Protein AF-A0A940Q5D7-F1 (afdb_monomer_lite)

Sequence (93 aa):
MDFLYVFSLMFLLIFGLAVLVKLIALAVLSGGAKKHDVYVRSGEDIGAFVENIRANPHVRRVVILSAGSEWDKDAEQLAERYGNVCFYKTMER

Radius of gyration: 25.02 Å; chains: 1; bounding box: 53×24×69 Å

Structure (mmCIF, N/CA/C/O backbone):
data_AF-A0A940Q5D7-F1
#
_entry.id   AF-A0A940Q5D7-F1
#
loop_
_atom_site.group_PDB
_atom_site.id
_atom_site.type_symbol
_atom_site.label_atom_id
_atom_site.label_alt_id
_atom_site.label_comp_id
_atom_site.label_asym_id
_atom_site.label_entity_id
_atom_site.label_seq_id
_atom_site.pdbx_PDB_ins_code
_atom_site.Cartn_x
_atom_site.Cartn_y
_atom_site.Cartn_z
_atom_site.occupancy
_atom_site.B_iso_or_equiv
_atom_site.auth_seq_id
_atom_site.auth_comp_id
_atom_site.auth_asym_id
_atom_site.auth_atom_id
_atom_site.pdbx_PDB_model_num
ATOM 1 N N . MET A 1 1 ? 27.790 9.749 -48.967 1.00 63.34 1 MET A N 1
ATOM 2 C CA . MET A 1 1 ? 26.513 10.121 -48.320 1.00 63.34 1 MET A CA 1
ATOM 3 C C . MET A 1 1 ? 25.827 8.909 -47.692 1.00 63.34 1 MET A C 1
ATOM 5 O O . MET A 1 1 ? 25.288 9.044 -46.602 1.00 63.34 1 MET A O 1
ATOM 9 N N . ASP A 1 2 ? 25.929 7.721 -48.293 1.00 79.75 2 ASP A N 1
ATOM 10 C CA . ASP A 1 2 ? 25.216 6.513 -47.835 1.00 79.75 2 ASP A CA 1
ATOM 11 C C . ASP A 1 2 ? 25.686 5.976 -46.476 1.00 79.75 2 ASP A C 1
ATOM 13 O O . ASP A 1 2 ? 24.872 5.539 -45.672 1.00 79.75 2 ASP A O 1
ATOM 17 N N . PHE A 1 3 ? 26.982 6.086 -46.161 1.00 85.94 3 PHE A N 1
ATOM 18 C CA . PHE A 1 3 ? 27.515 5.654 -44.863 1.00 85.94 3 PHE A CA 1
ATOM 19 C C . PHE A 1 3 ? 26.874 6.395 -43.682 1.00 85.94 3 PHE A C 1
ATOM 21 O O . PHE A 1 3 ? 26.483 5.770 -42.703 1.00 85.94 3 PHE A O 1
ATOM 28 N N . LEU A 1 4 ? 26.716 7.719 -43.785 1.00 88.81 4 LEU A N 1
ATOM 29 C CA . LEU A 1 4 ? 26.110 8.527 -42.724 1.00 88.81 4 LEU A CA 1
ATOM 30 C C . LEU A 1 4 ? 24.625 8.178 -42.543 1.00 88.81 4 LEU A C 1
ATOM 32 O O . LEU A 1 4 ? 24.108 8.193 -41.427 1.00 88.81 4 LEU A O 1
ATOM 36 N N . TYR A 1 5 ? 23.949 7.820 -43.636 1.00 88.69 5 TYR A N 1
ATOM 37 C CA . TYR A 1 5 ? 22.553 7.404 -43.615 1.00 88.69 5 TYR A CA 1
ATOM 38 C C . TYR A 1 5 ? 22.388 6.033 -42.951 1.00 88.69 5 TYR A C 1
ATOM 40 O O . TYR A 1 5 ? 21.603 5.889 -42.021 1.00 88.69 5 TYR A O 1
ATOM 48 N N . VAL A 1 6 ? 23.195 5.044 -43.342 1.00 90.19 6 VAL A N 1
ATOM 49 C CA . VAL A 1 6 ? 23.177 3.708 -42.726 1.00 90.19 6 VAL A CA 1
ATOM 50 C C . VAL A 1 6 ? 23.582 3.783 -41.254 1.00 90.19 6 VAL A C 1
ATOM 52 O O . VAL A 1 6 ? 22.917 3.200 -40.402 1.00 90.19 6 VAL A O 1
ATOM 55 N N . PHE A 1 7 ? 24.618 4.558 -40.930 1.00 90.88 7 PHE A N 1
ATOM 56 C CA . PHE A 1 7 ? 25.076 4.753 -39.557 1.00 90.88 7 PHE A CA 1
ATOM 57 C C . PHE A 1 7 ? 24.008 5.413 -38.679 1.00 90.88 7 PHE A C 1
ATOM 59 O O . PHE A 1 7 ? 23.732 4.937 -37.579 1.00 90.88 7 PHE A O 1
ATOM 66 N N . SER A 1 8 ? 23.365 6.475 -39.170 1.00 87.81 8 SER A N 1
ATOM 67 C CA . SER A 1 8 ? 22.296 7.148 -38.426 1.00 87.81 8 SER A CA 1
ATOM 68 C C . SER A 1 8 ? 21.056 6.266 -38.267 1.00 87.81 8 SER A C 1
ATOM 70 O O . SER A 1 8 ? 20.465 6.258 -37.190 1.00 87.81 8 SER A O 1
ATOM 72 N N . LEU A 1 9 ? 20.711 5.452 -39.270 1.00 90.75 9 LEU A N 1
ATOM 73 C CA . LEU A 1 9 ? 19.612 4.489 -39.192 1.00 90.75 9 LEU A CA 1
ATOM 74 C C . LEU A 1 9 ? 19.891 3.379 -38.167 1.00 90.75 9 LEU A C 1
ATOM 76 O O . LEU A 1 9 ? 19.035 3.073 -37.339 1.00 90.75 9 LEU A O 1
ATOM 80 N N . MET A 1 10 ? 21.098 2.807 -38.174 1.00 93.00 10 MET A N 1
ATOM 81 C CA . MET A 1 10 ? 21.518 1.806 -37.187 1.00 93.00 10 MET A CA 1
ATOM 82 C C . MET A 1 10 ? 21.524 2.387 -35.772 1.00 93.00 10 MET A C 1
ATOM 84 O O . MET A 1 10 ? 21.030 1.751 -34.841 1.00 93.00 10 MET A O 1
ATOM 88 N N . PHE A 1 11 ? 22.032 3.610 -35.612 1.00 92.75 11 PHE A N 1
ATOM 89 C CA . PHE A 1 11 ? 22.038 4.302 -34.328 1.00 92.75 11 PHE A CA 1
ATOM 90 C C . PHE A 1 11 ? 20.616 4.564 -33.822 1.00 92.75 11 PHE A C 1
ATOM 92 O O . PHE A 1 11 ? 20.314 4.258 -32.670 1.00 92.75 11 PHE A O 1
ATOM 99 N N . LEU A 1 12 ? 19.723 5.057 -34.687 1.00 94.06 12 LEU A N 1
ATOM 100 C CA . LEU A 1 12 ? 18.321 5.301 -34.349 1.00 94.06 12 LEU A CA 1
ATOM 101 C C . LEU A 1 12 ? 17.603 4.006 -33.953 1.00 94.06 12 LEU A C 1
ATOM 103 O O . LEU A 1 12 ? 16.838 4.005 -32.994 1.00 94.06 12 LEU A O 1
ATOM 107 N N . LEU A 1 13 ? 17.869 2.901 -34.652 1.00 93.81 13 LEU A N 1
ATOM 108 C CA . LEU A 1 13 ? 17.282 1.595 -34.353 1.00 93.81 13 LEU A CA 1
ATOM 109 C C . LEU A 1 13 ? 17.744 1.054 -33.000 1.00 93.81 13 LEU A C 1
ATOM 111 O O . LEU A 1 13 ? 16.913 0.657 -32.187 1.00 93.81 13 LEU A O 1
ATOM 115 N N . ILE A 1 14 ? 19.051 1.062 -32.734 1.00 93.75 14 ILE A N 1
ATOM 116 C CA . ILE A 1 14 ? 19.611 0.536 -31.482 1.00 93.75 14 ILE A CA 1
ATOM 117 C C . ILE A 1 14 ? 19.184 1.413 -30.303 1.00 93.75 14 ILE A C 1
ATOM 119 O O . ILE A 1 14 ? 18.716 0.904 -29.284 1.00 93.75 14 ILE A O 1
ATOM 123 N N . PHE A 1 15 ? 19.304 2.733 -30.445 1.00 93.12 15 PHE A N 1
ATOM 124 C CA . PHE A 1 15 ? 18.925 3.671 -29.395 1.00 93.12 15 PHE A CA 1
ATOM 125 C C . PHE A 1 15 ? 17.411 3.677 -29.168 1.00 93.12 15 PHE A C 1
ATOM 127 O O . PHE A 1 15 ? 16.955 3.615 -28.028 1.00 93.12 15 PHE A O 1
ATOM 134 N N . GLY A 1 16 ? 16.623 3.674 -30.245 1.00 91.75 16 GLY A N 1
ATOM 135 C CA . GLY A 1 16 ? 15.167 3.596 -30.190 1.00 91.75 16 GLY A CA 1
ATOM 136 C C . GLY A 1 16 ? 14.686 2.313 -29.520 1.00 91.75 16 GLY A C 1
ATOM 137 O O . GLY A 1 16 ? 13.826 2.370 -28.642 1.00 91.75 16 GLY A O 1
ATOM 138 N N . LEU A 1 17 ? 15.293 1.169 -29.848 1.00 94.38 17 LEU A N 1
ATOM 139 C CA . LEU A 1 17 ? 14.988 -0.105 -29.201 1.00 94.38 17 LEU A CA 1
ATOM 140 C C . LEU A 1 17 ? 15.362 -0.087 -27.713 1.00 94.38 17 LEU A C 1
ATOM 142 O O . LEU A 1 17 ? 14.563 -0.511 -26.882 1.00 94.38 17 LEU A O 1
ATOM 146 N N . ALA A 1 18 ? 16.534 0.442 -27.353 1.00 94.12 18 ALA A N 1
ATOM 147 C CA . ALA A 1 18 ? 16.961 0.541 -25.957 1.00 94.12 18 ALA A CA 1
ATOM 148 C C . ALA A 1 18 ? 16.013 1.419 -25.120 1.00 94.12 18 ALA A C 1
ATOM 150 O O . ALA A 1 18 ? 15.638 1.049 -24.004 1.00 94.12 18 ALA A O 1
ATOM 151 N N . VAL A 1 19 ? 15.578 2.559 -25.666 1.00 93.50 19 VAL A N 1
ATOM 152 C CA . VAL A 1 19 ? 14.588 3.435 -25.023 1.00 93.50 19 VAL A CA 1
ATOM 153 C C . VAL A 1 19 ? 13.238 2.728 -24.901 1.00 93.50 19 VAL A C 1
ATOM 155 O O . VAL A 1 19 ? 12.626 2.782 -23.836 1.00 93.50 19 VAL A O 1
ATOM 158 N N . LEU A 1 20 ? 12.797 2.011 -25.937 1.00 93.94 20 LEU A N 1
ATOM 159 C CA . LEU A 1 20 ? 11.541 1.264 -25.912 1.00 93.94 20 LEU A CA 1
ATOM 160 C C . LEU A 1 20 ? 11.547 0.172 -24.833 1.00 93.94 20 LEU A C 1
ATOM 162 O O . LEU A 1 20 ? 10.616 0.094 -24.034 1.00 93.94 20 LEU A O 1
ATOM 166 N N . VAL A 1 21 ? 12.620 -0.618 -24.748 1.00 93.38 21 VAL A N 1
ATOM 167 C CA . VAL A 1 21 ? 12.793 -1.644 -23.706 1.00 93.38 21 VAL A CA 1
ATOM 168 C C . VAL A 1 21 ? 12.774 -1.012 -22.316 1.00 93.38 21 VAL A C 1
ATOM 170 O O . VAL A 1 21 ? 12.103 -1.519 -21.417 1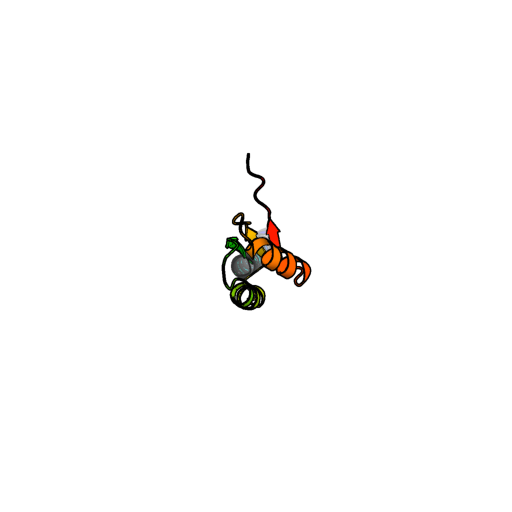.00 93.38 21 VAL A O 1
ATOM 173 N N . LYS A 1 22 ? 13.448 0.129 -22.135 1.00 90.19 22 LYS A N 1
ATOM 174 C CA . LYS A 1 22 ? 13.449 0.862 -20.864 1.00 90.19 22 LYS A CA 1
ATOM 175 C C . LYS A 1 22 ? 12.050 1.346 -20.475 1.00 90.19 22 LYS A C 1
ATOM 177 O O . LYS A 1 22 ? 11.682 1.233 -19.309 1.00 90.19 22 LYS A O 1
ATOM 182 N N . LEU A 1 23 ? 11.271 1.857 -21.427 1.00 89.19 23 LEU A N 1
ATOM 183 C CA . LEU A 1 23 ? 9.897 2.303 -21.187 1.00 89.19 23 LEU A CA 1
ATOM 184 C C . LEU A 1 23 ? 8.974 1.136 -20.829 1.00 89.19 23 LEU A C 1
ATOM 186 O O . LEU A 1 23 ? 8.193 1.257 -19.890 1.00 89.19 23 LEU A O 1
ATOM 190 N N . ILE A 1 24 ? 9.099 -0.002 -21.516 1.00 88.06 24 ILE A N 1
ATOM 191 C CA . ILE A 1 24 ? 8.323 -1.212 -21.211 1.00 88.06 24 ILE A CA 1
ATOM 192 C C . ILE A 1 24 ? 8.683 -1.737 -19.820 1.00 88.06 24 ILE A C 1
ATOM 194 O O . ILE A 1 24 ? 7.789 -1.981 -19.015 1.00 88.06 24 ILE A O 1
ATOM 198 N N . ALA A 1 25 ? 9.973 -1.854 -19.499 1.00 85.69 25 ALA A N 1
ATOM 199 C CA . ALA A 1 25 ? 10.419 -2.288 -18.178 1.00 85.69 25 ALA A CA 1
ATOM 200 C C . ALA A 1 25 ? 9.904 -1.353 -17.074 1.00 85.69 25 ALA A C 1
ATOM 202 O O . ALA A 1 25 ? 9.395 -1.816 -16.054 1.00 85.69 25 ALA A O 1
ATOM 203 N N . LEU A 1 26 ? 9.966 -0.037 -17.297 1.00 82.25 26 LEU A N 1
ATOM 204 C CA . LEU A 1 26 ? 9.436 0.952 -16.365 1.00 82.25 26 LEU A CA 1
ATOM 205 C C . LEU A 1 26 ? 7.915 0.833 -16.210 1.00 82.25 26 LEU A C 1
ATOM 207 O O . LEU A 1 26 ? 7.414 0.908 -15.092 1.00 82.25 26 LEU A O 1
ATOM 211 N N . ALA A 1 27 ? 7.173 0.624 -17.297 1.00 81.38 27 ALA A N 1
ATOM 212 C CA . ALA A 1 27 ? 5.723 0.448 -17.263 1.00 81.38 27 ALA A CA 1
ATOM 213 C C . ALA A 1 27 ? 5.315 -0.832 -16.516 1.00 81.38 27 ALA A C 1
ATOM 215 O O . ALA A 1 27 ? 4.422 -0.795 -15.672 1.00 81.38 27 ALA A O 1
ATOM 216 N N . VAL A 1 28 ? 6.011 -1.946 -16.761 1.00 80.88 28 VAL A N 1
ATOM 217 C CA . VAL A 1 28 ? 5.771 -3.226 -16.078 1.00 80.88 28 VAL A CA 1
ATOM 218 C C . VAL A 1 28 ? 6.068 -3.109 -14.580 1.00 80.88 28 VAL A C 1
ATOM 220 O O . VAL A 1 28 ? 5.251 -3.514 -13.755 1.00 80.88 28 VAL A O 1
ATOM 223 N N . LEU A 1 29 ? 7.194 -2.493 -14.211 1.00 72.81 29 LEU A N 1
ATOM 224 C CA . LEU A 1 29 ? 7.587 -2.324 -12.808 1.00 72.81 29 LEU A CA 1
ATOM 225 C C . LEU A 1 29 ? 6.721 -1.294 -12.065 1.00 72.81 29 LEU A C 1
ATOM 227 O O . LEU A 1 29 ? 6.406 -1.487 -10.893 1.00 72.81 29 LEU A O 1
ATOM 231 N N . SER A 1 30 ? 6.303 -0.214 -12.730 1.00 66.50 30 SER A N 1
ATOM 232 C CA . SER A 1 30 ? 5.449 0.818 -12.121 1.00 66.50 30 SER A CA 1
ATOM 233 C C . SER A 1 30 ? 3.977 0.404 -12.019 1.00 66.50 30 SER A C 1
ATOM 235 O O . SER A 1 30 ? 3.282 0.852 -11.106 1.00 66.50 30 SER A O 1
ATOM 237 N N . GLY A 1 31 ? 3.497 -0.472 -12.908 1.00 59.97 31 GLY A N 1
ATOM 238 C CA . GLY A 1 31 ? 2.130 -0.991 -12.881 1.00 59.97 31 GLY A CA 1
ATOM 239 C C . GLY A 1 31 ? 1.857 -1.943 -11.713 1.00 59.97 31 GLY A C 1
ATOM 240 O O . GLY A 1 31 ? 0.776 -1.886 -11.130 1.00 59.97 31 GLY A O 1
ATOM 241 N N . GLY A 1 32 ? 2.837 -2.773 -11.335 1.00 59.59 32 GLY A N 1
ATOM 242 C CA . GLY A 1 32 ? 2.676 -3.810 -10.303 1.00 59.59 32 GLY A CA 1
ATOM 243 C C . GLY A 1 32 ? 2.789 -3.332 -8.849 1.00 59.59 32 GLY A C 1
ATOM 244 O O . GLY A 1 32 ? 2.406 -4.058 -7.937 1.00 59.59 32 GLY A O 1
ATOM 245 N N . ALA A 1 33 ? 3.292 -2.117 -8.613 1.00 59.75 33 ALA A N 1
ATOM 246 C CA . ALA A 1 33 ? 3.579 -1.599 -7.271 1.00 59.75 33 ALA A CA 1
ATOM 247 C C . ALA A 1 33 ? 2.587 -0.523 -6.795 1.00 59.75 33 ALA A C 1
ATOM 249 O O . ALA A 1 33 ? 2.900 0.266 -5.897 1.00 59.75 33 ALA A O 1
ATOM 250 N N . LYS A 1 34 ? 1.387 -0.452 -7.386 1.00 66.69 34 LYS A N 1
ATOM 251 C CA . LYS A 1 34 ? 0.348 0.455 -6.890 1.00 66.69 34 LYS A CA 1
ATOM 252 C C . LYS A 1 34 ? -0.173 -0.072 -5.561 1.00 66.69 34 LYS A C 1
ATOM 254 O O . LYS A 1 34 ? -0.940 -1.022 -5.510 1.00 66.69 34 LYS A O 1
ATOM 259 N N . LYS A 1 35 ? 0.268 0.561 -4.478 1.00 78.12 35 LYS A N 1
ATOM 260 C CA . LYS A 1 35 ? -0.309 0.325 -3.161 1.00 78.12 35 LYS A CA 1
ATOM 261 C C . LYS A 1 35 ? -1.732 0.886 -3.132 1.00 78.12 35 LYS A C 1
ATOM 263 O O . LYS A 1 35 ? -1.946 2.021 -3.561 1.00 78.12 35 LYS A O 1
ATOM 268 N N . HIS A 1 36 ? -2.681 0.105 -2.637 1.00 82.50 36 HIS A N 1
ATOM 269 C CA . HIS A 1 36 ? -4.093 0.479 -2.585 1.00 82.50 36 HIS A CA 1
ATOM 270 C C . HIS A 1 36 ? -4.471 1.026 -1.208 1.00 82.50 36 HIS A C 1
ATOM 272 O O . HIS A 1 36 ? -3.901 0.623 -0.192 1.00 82.50 36 HIS A O 1
ATOM 278 N N . ASP A 1 37 ? -5.434 1.944 -1.185 1.00 85.56 37 ASP A N 1
ATOM 279 C CA . ASP A 1 37 ? -6.059 2.412 0.049 1.00 85.56 37 ASP A CA 1
ATOM 280 C C . ASP A 1 37 ? -7.255 1.498 0.362 1.00 85.56 37 ASP A C 1
ATOM 282 O O . ASP A 1 37 ? -8.104 1.262 -0.501 1.00 85.56 37 ASP A O 1
ATOM 286 N N . VAL A 1 38 ? -7.303 0.941 1.573 1.00 85.00 38 VAL A N 1
ATOM 287 C CA . VAL A 1 38 ? -8.358 0.010 2.005 1.00 85.00 38 VAL A CA 1
ATOM 288 C C . VAL A 1 38 ? -9.366 0.760 2.858 1.00 85.00 38 VAL A C 1
ATOM 290 O O . VAL A 1 38 ? -8.986 1.339 3.870 1.00 85.00 38 VAL A O 1
ATOM 293 N N . TYR A 1 39 ? -10.640 0.724 2.474 1.00 85.94 39 TYR A N 1
ATOM 294 C CA . TYR A 1 39 ? -11.723 1.375 3.207 1.00 85.94 39 TYR A CA 1
ATOM 295 C C . TYR A 1 39 ? -12.499 0.349 4.023 1.00 85.94 39 TYR A C 1
ATOM 297 O O . TYR A 1 39 ? -12.937 -0.672 3.496 1.00 85.94 39 TYR A O 1
ATOM 305 N N . VAL A 1 40 ? -12.675 0.633 5.306 1.00 86.06 40 VAL A N 1
ATOM 306 C CA . VAL A 1 40 ? -13.331 -0.249 6.272 1.00 86.06 40 VAL A CA 1
ATOM 307 C C . VAL A 1 40 ? -14.340 0.576 7.042 1.00 86.06 40 VAL A C 1
ATOM 309 O O . VAL A 1 40 ? -14.077 1.731 7.359 1.00 86.06 40 VAL A O 1
ATOM 312 N N . ARG A 1 41 ? -15.497 0.006 7.353 1.00 83.38 41 ARG A N 1
ATOM 313 C CA . ARG A 1 41 ? -16.472 0.650 8.232 1.00 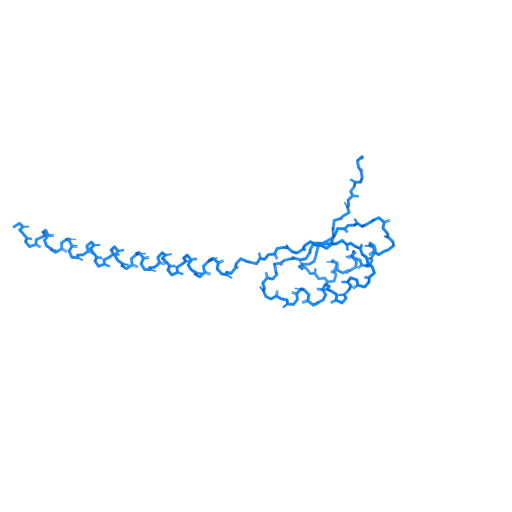83.38 41 ARG A CA 1
ATOM 314 C C . ARG A 1 41 ? -16.207 0.229 9.676 1.00 83.38 41 ARG A C 1
ATOM 316 O O . ARG A 1 41 ? -15.933 -0.942 9.907 1.00 83.38 41 ARG A O 1
ATOM 323 N N . SER A 1 42 ? -16.290 1.178 10.604 1.00 79.25 42 SER A N 1
ATOM 324 C CA . SER A 1 42 ? -16.200 0.950 12.050 1.00 79.25 42 SER A CA 1
ATOM 325 C C . SER A 1 42 ? -17.201 -0.128 12.487 1.00 79.25 42 SER A C 1
ATOM 327 O O . SER A 1 42 ? -18.356 -0.108 12.053 1.00 79.25 42 SER A O 1
ATOM 329 N N . GLY A 1 43 ? -16.752 -1.093 13.285 1.00 81.25 43 GLY A N 1
ATOM 330 C CA . GLY A 1 43 ? -17.527 -2.267 13.679 1.00 81.25 43 GLY A CA 1
ATOM 331 C C . GLY A 1 43 ? -16.780 -3.132 14.693 1.00 81.25 43 GLY A C 1
ATOM 332 O O . GLY A 1 43 ? -15.632 -2.846 15.033 1.00 81.25 43 GLY A O 1
ATOM 333 N N . GLU A 1 44 ? -17.445 -4.183 15.166 1.00 69.94 44 GLU A N 1
ATOM 334 C CA . GLU A 1 44 ? -16.891 -5.118 16.149 1.00 69.94 44 GLU A CA 1
ATOM 335 C C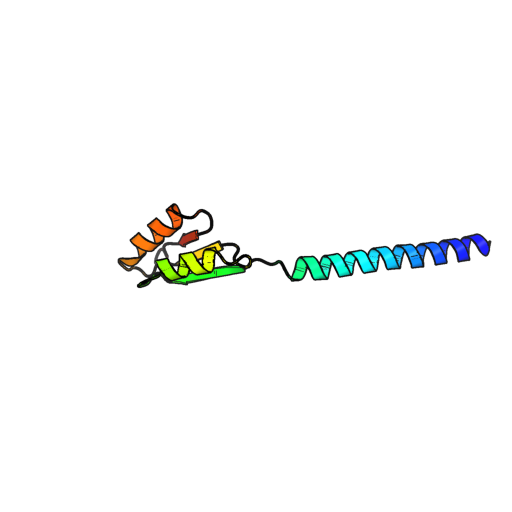 . GLU A 1 44 ? -15.655 -5.848 15.584 1.00 69.94 44 GLU A C 1
ATOM 337 O O . GLU A 1 44 ? -15.647 -6.285 14.433 1.00 69.94 44 GLU A O 1
ATOM 342 N N . ASP A 1 45 ? -14.599 -5.942 16.398 1.00 76.44 45 ASP A N 1
ATOM 343 C CA . ASP A 1 45 ? -13.323 -6.614 16.094 1.00 76.44 45 ASP A CA 1
ATOM 344 C C . ASP A 1 45 ? -12.501 -6.031 14.919 1.00 76.44 45 ASP A C 1
ATOM 346 O O . ASP A 1 45 ? -11.740 -6.712 14.224 1.00 76.44 45 ASP A O 1
ATOM 350 N N . ILE A 1 46 ? -12.589 -4.713 14.704 1.00 83.00 46 ILE A N 1
ATOM 351 C CA . ILE A 1 46 ? -11.799 -4.034 13.662 1.00 83.00 46 ILE A CA 1
ATOM 352 C C . ILE A 1 46 ? -10.286 -4.057 13.941 1.00 83.00 46 ILE A C 1
ATOM 354 O O . ILE A 1 46 ? -9.485 -3.898 13.019 1.00 83.00 46 ILE A O 1
ATOM 358 N N . GLY A 1 47 ? -9.880 -4.265 15.197 1.00 82.88 47 GLY A N 1
ATOM 359 C CA . GLY A 1 47 ? -8.480 -4.255 15.623 1.00 82.88 47 GLY A CA 1
ATOM 360 C C . GLY A 1 47 ? -7.646 -5.329 14.929 1.00 82.88 47 GLY A C 1
ATOM 361 O O . GLY A 1 47 ? -6.662 -5.001 14.264 1.00 82.88 47 GLY A O 1
ATOM 362 N N . ALA A 1 48 ? -8.073 -6.593 15.009 1.00 85.81 48 ALA A N 1
ATOM 363 C CA . ALA A 1 48 ? -7.366 -7.713 14.385 1.00 85.81 48 ALA A CA 1
ATOM 364 C C . ALA A 1 48 ? -7.313 -7.578 12.852 1.00 85.81 48 ALA A C 1
ATOM 366 O O . ALA A 1 48 ? -6.293 -7.863 12.217 1.00 85.81 48 ALA A O 1
ATOM 367 N N . PHE A 1 49 ? -8.397 -7.079 12.251 1.00 85.38 49 PHE A N 1
ATOM 368 C CA . PHE A 1 49 ? -8.463 -6.811 10.818 1.00 85.38 49 PHE A CA 1
ATOM 369 C C . PHE A 1 49 ? -7.460 -5.734 10.389 1.00 85.38 49 PHE A C 1
ATOM 371 O O . PHE A 1 49 ? -6.680 -5.941 9.456 1.00 85.38 49 PHE A O 1
ATOM 378 N N . VAL A 1 50 ? -7.451 -4.589 11.078 1.00 86.25 50 VAL A N 1
ATOM 379 C CA . VAL A 1 50 ? -6.554 -3.468 10.775 1.00 86.25 50 VAL A CA 1
ATOM 380 C C . VAL A 1 50 ? -5.100 -3.879 10.980 1.00 86.25 50 VAL A C 1
ATOM 382 O O . VAL A 1 50 ? -4.276 -3.570 10.122 1.00 86.25 50 VAL A O 1
ATOM 385 N N . GLU A 1 51 ? -4.777 -4.617 12.046 1.00 86.94 51 GLU A N 1
ATOM 386 C CA . GLU A 1 51 ? -3.418 -5.120 12.284 1.00 86.94 51 GLU A CA 1
ATOM 387 C C . GLU A 1 51 ? -2.926 -6.011 11.133 1.00 86.94 51 GLU A C 1
ATOM 389 O O . GLU A 1 51 ? -1.806 -5.824 10.646 1.00 86.94 51 GLU A O 1
ATOM 394 N N . ASN A 1 52 ? -3.775 -6.910 10.630 1.00 87.44 52 ASN A N 1
ATOM 395 C CA . ASN A 1 52 ? -3.424 -7.809 9.533 1.00 87.44 52 ASN A CA 1
ATOM 396 C C . ASN A 1 52 ? -3.294 -7.075 8.182 1.00 87.44 52 ASN A C 1
ATOM 398 O O . ASN A 1 52 ? -2.313 -7.238 7.456 1.00 87.44 52 ASN A O 1
ATOM 402 N N . ILE A 1 53 ? -4.255 -6.208 7.845 1.00 86.12 53 ILE A N 1
ATOM 403 C CA . ILE A 1 53 ? -4.263 -5.474 6.568 1.00 86.12 53 ILE A CA 1
ATOM 404 C C . ILE A 1 53 ? -3.123 -4.457 6.495 1.00 86.12 53 ILE A C 1
ATOM 406 O O . ILE A 1 53 ? -2.502 -4.292 5.444 1.00 86.12 53 ILE A O 1
ATOM 410 N N . ARG A 1 54 ? -2.808 -3.796 7.609 1.00 83.75 54 ARG A N 1
ATOM 411 C CA . ARG A 1 54 ? -1.718 -2.821 7.703 1.00 83.75 54 ARG A CA 1
ATOM 412 C C . ARG A 1 54 ? -0.356 -3.435 7.375 1.00 83.75 54 ARG A C 1
ATOM 414 O O . ARG A 1 54 ? 0.494 -2.745 6.814 1.00 83.75 54 ARG A O 1
ATOM 421 N N . ALA A 1 55 ? -0.139 -4.696 7.750 1.00 85.44 55 ALA A N 1
ATOM 422 C CA . ALA A 1 55 ? 1.114 -5.409 7.513 1.00 85.44 55 ALA A CA 1
ATOM 423 C C . ALA A 1 55 ? 1.313 -5.800 6.037 1.00 85.44 55 ALA A C 1
ATOM 425 O O . ALA A 1 55 ? 2.421 -6.161 5.639 1.00 85.44 55 ALA A O 1
ATOM 426 N N . ASN A 1 56 ? 0.266 -5.713 5.210 1.00 84.19 56 ASN A N 1
ATOM 427 C CA . ASN A 1 56 ? 0.342 -6.088 3.809 1.00 84.19 56 ASN A CA 1
ATOM 428 C C . ASN A 1 56 ? 1.145 -5.045 2.996 1.00 84.19 56 ASN A C 1
ATOM 430 O O . ASN A 1 56 ? 0.765 -3.872 2.950 1.00 84.19 56 ASN A O 1
ATOM 434 N N . PRO A 1 57 ? 2.218 -5.445 2.284 1.00 81.06 57 PRO A N 1
ATOM 435 C CA . PRO A 1 57 ? 3.053 -4.526 1.504 1.00 81.06 57 PRO A CA 1
ATOM 436 C C . PRO A 1 57 ? 2.318 -3.839 0.339 1.00 81.06 57 PRO A C 1
ATOM 438 O O . PRO A 1 57 ? 2.775 -2.796 -0.141 1.00 81.06 57 PRO A O 1
ATOM 441 N N . HIS A 1 58 ? 1.182 -4.389 -0.099 1.00 82.81 58 HIS A N 1
ATOM 442 C CA . HIS A 1 58 ? 0.326 -3.828 -1.147 1.00 82.81 58 HIS A CA 1
ATOM 443 C C . HIS A 1 58 ? -0.689 -2.807 -0.625 1.00 82.81 58 HIS A C 1
ATOM 445 O O . HIS A 1 58 ? -1.381 -2.171 -1.420 1.00 82.81 58 HIS A O 1
ATOM 451 N N . VAL A 1 59 ? -0.778 -2.611 0.691 1.00 84.88 59 VAL A N 1
ATOM 452 C CA . VAL A 1 59 ? -1.664 -1.619 1.296 1.00 84.88 59 VAL A CA 1
ATOM 453 C C . VAL A 1 59 ? -0.867 -0.356 1.581 1.00 84.88 59 VAL A C 1
ATOM 455 O O . VAL A 1 59 ? 0.179 -0.368 2.230 1.00 84.88 59 VAL A O 1
ATOM 458 N N . ARG A 1 60 ? -1.347 0.769 1.055 1.00 84.31 60 ARG A N 1
ATOM 459 C CA . ARG A 1 60 ? -0.748 2.082 1.302 1.00 84.31 60 ARG A CA 1
ATOM 460 C C . ARG A 1 60 ? -1.212 2.613 2.647 1.00 84.31 60 ARG A C 1
ATOM 462 O O . ARG A 1 60 ? -0.391 3.025 3.465 1.00 84.31 60 ARG A O 1
ATOM 469 N N . ARG A 1 61 ? -2.529 2.617 2.839 1.00 88.62 61 ARG A N 1
ATOM 470 C CA . ARG A 1 61 ? -3.195 3.126 4.030 1.00 88.62 61 ARG A CA 1
ATOM 471 C C . ARG A 1 61 ? -4.507 2.382 4.254 1.00 88.62 61 ARG A C 1
ATOM 473 O O . ARG A 1 61 ? -5.148 1.943 3.301 1.00 88.62 61 ARG A O 1
ATOM 480 N N . VAL A 1 62 ? -4.911 2.295 5.512 1.00 88.75 62 VAL A N 1
ATOM 481 C CA . VAL A 1 62 ? -6.236 1.820 5.913 1.00 88.75 62 VAL A CA 1
ATOM 482 C C . VAL A 1 62 ? -7.061 3.025 6.341 1.00 88.75 62 VAL A C 1
ATOM 484 O O . VAL A 1 62 ? -6.604 3.850 7.127 1.00 88.75 62 VAL A O 1
ATOM 487 N N . VAL A 1 63 ? -8.260 3.153 5.796 1.00 89.06 63 VAL A N 1
ATOM 488 C CA . VAL A 1 63 ? -9.191 4.241 6.064 1.00 89.06 63 VAL A CA 1
ATOM 489 C C . VAL A 1 63 ? -10.415 3.659 6.753 1.00 89.06 63 VAL A C 1
ATOM 491 O O . VAL A 1 63 ? -11.184 2.923 6.140 1.00 89.06 63 VAL A O 1
ATOM 494 N N . ILE A 1 64 ? -10.590 3.983 8.027 1.00 89.25 64 ILE A N 1
ATOM 495 C CA . ILE A 1 64 ? -11.727 3.567 8.836 1.00 89.25 64 ILE A CA 1
ATOM 496 C C . ILE A 1 64 ? -12.790 4.667 8.778 1.00 89.25 64 ILE A C 1
ATOM 498 O O . ILE A 1 64 ? -12.526 5.826 9.093 1.00 89.25 64 ILE A O 1
ATOM 502 N N . LEU A 1 65 ? -13.990 4.308 8.342 1.00 88.00 65 LEU A N 1
ATOM 503 C CA . LEU A 1 65 ? -15.150 5.182 8.238 1.00 88.00 65 LEU A CA 1
ATOM 504 C C . LEU A 1 65 ? -16.028 4.991 9.475 1.00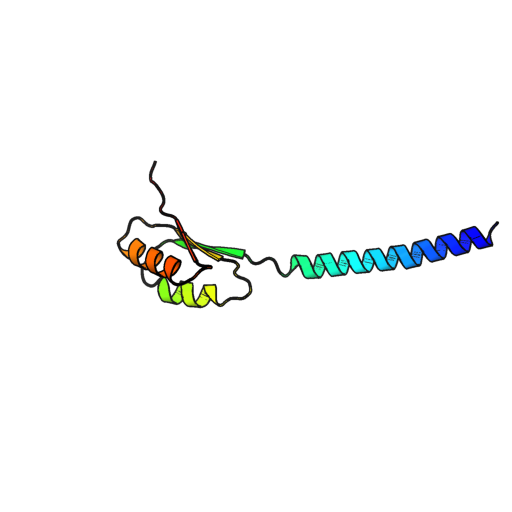 88.00 65 LEU A C 1
ATOM 506 O O . LEU A 1 65 ? -16.411 3.863 9.786 1.00 88.00 65 LEU A O 1
ATOM 510 N N . SER A 1 66 ? -16.366 6.086 10.152 1.00 84.62 66 SER A N 1
ATOM 511 C CA . SER A 1 66 ? -17.276 6.081 11.302 1.00 84.62 66 SER A CA 1
ATOM 512 C C . SER A 1 66 ? -18.614 5.431 10.952 1.00 84.62 66 SER A C 1
ATOM 514 O O . SER A 1 66 ? -19.199 5.689 9.894 1.00 84.62 66 SER A O 1
ATOM 516 N N . ALA A 1 67 ? -19.091 4.579 11.858 1.00 80.62 67 ALA A N 1
ATOM 517 C CA . ALA A 1 67 ? -20.408 3.959 11.770 1.00 80.62 67 ALA A CA 1
ATOM 518 C C . ALA A 1 67 ? -21.442 4.641 12.677 1.00 80.62 67 ALA A C 1
ATOM 520 O O . ALA A 1 67 ? -22.600 4.233 12.657 1.00 80.62 67 ALA A O 1
ATOM 521 N N . GLY A 1 68 ? -21.039 5.663 13.445 1.00 78.19 68 GLY A N 1
ATOM 522 C CA . GLY A 1 68 ? -21.888 6.306 14.448 1.00 78.19 68 GLY A CA 1
ATOM 523 C C . GLY A 1 68 ? -22.112 5.420 15.673 1.00 78.19 68 GLY A C 1
ATOM 524 O O . GLY A 1 68 ? -23.173 5.471 16.287 1.00 78.19 68 GLY A O 1
ATOM 525 N N . SER A 1 69 ? -21.137 4.570 15.999 1.00 76.94 69 SER A N 1
ATOM 526 C CA . SER A 1 69 ? -21.238 3.548 17.049 1.00 76.94 69 SER A CA 1
ATOM 527 C C . SER A 1 69 ? -20.156 3.726 18.114 1.00 76.94 69 SER A C 1
ATOM 529 O O . SER A 1 69 ? -19.222 4.504 17.928 1.00 76.94 69 SER A O 1
ATOM 531 N N . GLU A 1 70 ? -20.252 2.998 19.228 1.00 77.62 70 GLU A N 1
ATOM 532 C CA . GLU A 1 70 ? -19.234 3.022 20.292 1.00 77.62 70 GLU A CA 1
ATOM 533 C C . GLU A 1 70 ? -17.836 2.598 19.809 1.00 77.62 70 GLU A C 1
ATOM 535 O O . GLU A 1 70 ? -16.833 3.123 20.294 1.00 77.62 70 GLU A O 1
ATOM 540 N N . TRP A 1 71 ? -17.791 1.763 18.768 1.00 78.50 71 TRP A N 1
ATOM 541 C CA . TRP A 1 71 ? -16.585 1.276 18.091 1.00 78.50 71 TRP A CA 1
ATOM 542 C C . TRP A 1 71 ? -15.772 2.378 17.397 1.00 78.50 71 TRP A C 1
ATOM 544 O O . TRP A 1 71 ? -14.612 2.177 17.043 1.00 78.50 71 TRP A O 1
ATOM 554 N N . ASP A 1 72 ? -16.346 3.574 17.227 1.00 82.69 72 ASP A N 1
ATOM 555 C CA . ASP A 1 72 ? -15.636 4.723 16.665 1.00 82.69 72 ASP A CA 1
ATOM 556 C C . ASP A 1 72 ? -14.480 5.183 17.568 1.00 82.69 72 ASP A C 1
ATOM 558 O O . ASP A 1 72 ? -13.469 5.661 17.057 1.00 82.69 72 ASP A O 1
ATOM 562 N N . LYS A 1 73 ? -14.579 4.981 18.890 1.00 83.38 73 LYS A N 1
ATOM 563 C CA . LYS A 1 73 ? -13.477 5.279 19.822 1.00 83.38 73 LYS A CA 1
ATOM 564 C C . LYS A 1 73 ? -12.292 4.340 19.621 1.00 83.38 73 LYS A C 1
ATOM 566 O O . LYS A 1 73 ? -11.147 4.787 19.615 1.00 83.38 73 LYS A O 1
ATOM 571 N N . ASP A 1 74 ? -12.570 3.058 19.409 1.00 84.69 74 ASP A N 1
ATOM 572 C CA . ASP A 1 74 ? -11.536 2.054 19.154 1.00 84.69 74 ASP A CA 1
ATOM 573 C C . ASP A 1 74 ? -10.864 2.312 17.797 1.00 84.69 74 ASP A C 1
ATOM 575 O O . ASP A 1 74 ? -9.642 2.222 17.659 1.00 84.69 74 ASP A O 1
ATOM 579 N N . ALA A 1 75 ? -11.648 2.719 16.795 1.00 84.38 75 ALA A N 1
ATOM 580 C CA . ALA A 1 75 ? -11.147 3.129 15.488 1.00 84.38 75 ALA A CA 1
ATOM 581 C C . ALA A 1 75 ? -10.268 4.395 15.543 1.00 84.38 75 ALA A C 1
ATOM 583 O O . ALA A 1 75 ? -9.240 4.450 14.861 1.00 84.38 75 ALA A O 1
ATOM 584 N N . GLU A 1 76 ? -10.634 5.391 16.356 1.00 87.38 76 GLU A N 1
ATOM 585 C CA . GLU A 1 76 ? -9.805 6.576 16.620 1.00 87.38 76 GLU A CA 1
ATOM 586 C C . GLU A 1 76 ? -8.479 6.177 17.279 1.00 87.38 76 GLU A C 1
ATOM 588 O O . GLU A 1 76 ? -7.411 6.562 16.798 1.00 87.38 76 GLU A O 1
ATOM 593 N N . GLN A 1 77 ? -8.523 5.318 18.301 1.00 88.44 77 GLN A N 1
ATOM 594 C CA . GLN A 1 77 ? -7.322 4.840 18.987 1.00 88.44 77 GLN A CA 1
ATOM 595 C C . GLN A 1 77 ? -6.382 4.063 18.048 1.00 88.44 77 GLN A C 1
ATOM 597 O O . GLN A 1 77 ? -5.159 4.207 18.117 1.00 88.44 77 GLN A O 1
ATOM 602 N N . LEU A 1 78 ? -6.928 3.264 17.126 1.00 86.31 78 LEU A N 1
ATOM 603 C CA . LEU A 1 78 ? -6.145 2.563 16.102 1.00 86.31 78 LEU A CA 1
ATOM 604 C C . LEU A 1 78 ? -5.483 3.526 15.107 1.00 86.31 78 LEU A C 1
ATOM 606 O O . LEU A 1 78 ? -4.351 3.279 14.683 1.00 86.31 78 LEU A O 1
ATOM 610 N N . ALA A 1 79 ? -6.155 4.622 14.748 1.00 87.19 79 ALA A N 1
ATOM 611 C CA . ALA A 1 79 ? -5.589 5.658 13.887 1.00 87.19 79 ALA A CA 1
ATOM 612 C C . ALA A 1 79 ? -4.457 6.437 14.581 1.00 87.19 79 ALA A C 1
ATOM 614 O O . ALA A 1 79 ? -3.459 6.762 13.941 1.00 87.19 79 ALA A O 1
ATOM 615 N N . GLU A 1 80 ? -4.557 6.679 15.890 1.00 87.56 80 GLU A N 1
ATOM 616 C CA . GLU A 1 80 ? -3.474 7.289 16.676 1.00 87.56 80 GLU A CA 1
ATOM 617 C C . GLU A 1 80 ? -2.272 6.351 16.838 1.00 87.56 80 GLU A C 1
ATOM 619 O O . GLU A 1 80 ? -1.118 6.777 16.756 1.00 87.56 80 GLU A O 1
ATOM 624 N N . ARG A 1 81 ? -2.527 5.051 17.028 1.00 89.12 81 ARG A N 1
ATOM 625 C CA . ARG A 1 81 ? -1.480 4.037 17.215 1.00 89.12 81 ARG A CA 1
ATOM 626 C 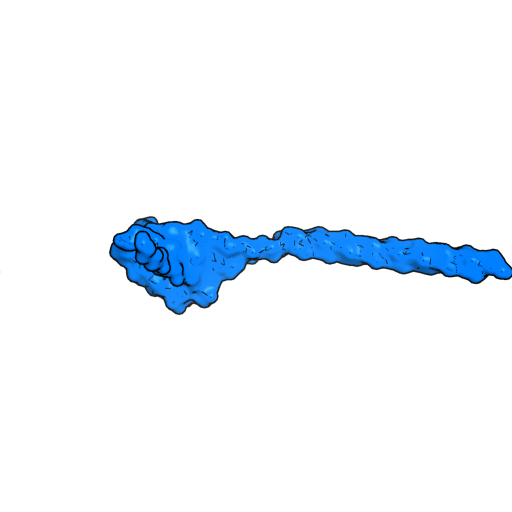C . ARG A 1 81 ? -0.652 3.804 15.950 1.00 89.12 81 ARG A C 1
ATOM 628 O O . ARG A 1 81 ? 0.522 3.435 16.042 1.00 89.12 81 ARG A O 1
ATOM 635 N N . TYR A 1 82 ? -1.243 3.986 14.769 1.00 86.25 82 TYR A N 1
ATOM 636 C CA . TYR A 1 82 ? -0.636 3.603 13.497 1.00 86.25 82 TYR A CA 1
ATOM 637 C C . TYR A 1 82 ? -0.684 4.721 12.451 1.00 86.25 82 TYR A C 1
ATOM 639 O O . TYR A 1 82 ? -1.726 5.024 11.888 1.00 86.25 82 TYR A O 1
ATOM 647 N N . GLY A 1 83 ? 0.484 5.238 12.053 1.00 83.94 83 GLY A N 1
ATOM 648 C CA . GLY A 1 83 ? 0.579 6.351 11.091 1.00 83.94 83 GLY A CA 1
ATOM 649 C C . GLY A 1 83 ? 0.070 6.084 9.661 1.00 83.94 83 GLY A C 1
ATOM 650 O O . GLY A 1 83 ? -0.044 7.019 8.872 1.00 83.94 83 GLY A O 1
ATOM 651 N N . ASN A 1 84 ? -0.232 4.834 9.294 1.00 86.38 84 ASN A N 1
ATOM 652 C CA . 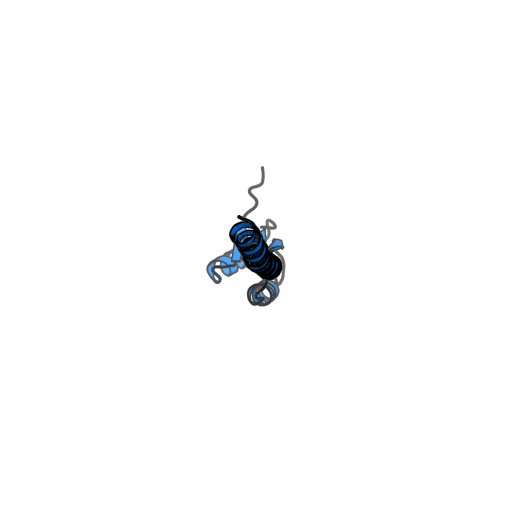ASN A 1 84 ? -0.855 4.472 8.012 1.00 86.38 84 ASN A CA 1
ATOM 653 C C . ASN A 1 84 ? -2.334 4.068 8.144 1.00 86.38 84 ASN A C 1
ATOM 655 O O . ASN A 1 84 ? -2.915 3.575 7.177 1.00 86.38 84 ASN A O 1
ATOM 659 N N . VAL A 1 85 ? -2.941 4.289 9.308 1.00 88.81 85 VAL A N 1
ATOM 660 C CA . VAL A 1 85 ? -4.375 4.130 9.555 1.00 88.81 85 VAL A CA 1
ATOM 661 C C . VAL A 1 85 ? -4.980 5.524 9.724 1.00 88.81 85 VAL A C 1
ATOM 663 O O . VAL A 1 85 ? -4.376 6.406 10.325 1.00 88.81 85 VAL A O 1
ATOM 666 N N . CYS A 1 86 ? -6.145 5.770 9.135 1.00 87.75 86 CYS A N 1
ATOM 667 C CA . CYS A 1 86 ? -6.841 7.050 9.232 1.00 87.75 86 CYS A CA 1
ATOM 668 C C . CYS A 1 86 ? -8.304 6.827 9.550 1.00 87.75 86 CYS A C 1
ATOM 670 O O . CYS A 1 86 ? -8.942 5.994 8.918 1.00 87.75 86 CYS A O 1
ATOM 672 N N . PHE A 1 87 ? -8.834 7.614 10.476 1.00 88.62 87 PHE A N 1
ATOM 673 C CA . PHE A 1 87 ? -10.243 7.597 10.820 1.00 88.62 87 PHE A CA 1
ATOM 674 C C . PHE A 1 87 ? -10.945 8.820 10.223 1.00 88.62 87 PHE A C 1
ATOM 676 O O . PHE A 1 87 ? -10.468 9.946 10.371 1.00 88.62 87 PHE A O 1
ATOM 683 N N . TYR A 1 88 ? -12.072 8.604 9.544 1.00 87.69 88 TYR A N 1
ATOM 684 C CA . TYR A 1 88 ? -12.958 9.672 9.093 1.00 87.69 88 TYR A CA 1
ATOM 685 C C . TYR A 1 88 ? -14.307 9.550 9.774 1.00 87.69 88 TYR A C 1
ATOM 687 O O . TYR A 1 88 ? -15.068 8.606 9.546 1.00 87.69 88 TYR A O 1
ATOM 695 N N . LYS A 1 89 ? -14.625 10.574 10.560 1.00 82.88 89 LYS A N 1
ATOM 696 C CA . LYS A 1 89 ? -15.964 10.771 11.082 1.00 82.88 89 LYS A CA 1
ATOM 697 C C . LYS A 1 89 ? -16.849 11.309 9.965 1.00 82.88 89 LYS A C 1
ATOM 699 O O . LYS A 1 89 ? -16.613 12.408 9.463 1.00 82.88 89 LYS A O 1
ATOM 704 N N . THR A 1 90 ? -17.843 10.528 9.557 1.00 67.38 90 THR A N 1
ATOM 705 C CA . THR A 1 90 ? -18.894 11.026 8.670 1.00 67.38 90 THR A CA 1
ATOM 706 C C . THR A 1 90 ? -19.648 12.099 9.447 1.00 67.38 90 THR A C 1
ATOM 708 O O . THR A 1 90 ? -20.374 11.794 10.386 1.00 67.38 90 THR A O 1
ATOM 711 N N . MET A 1 91 ? -19.422 13.368 9.107 1.00 53.03 91 MET A N 1
ATOM 712 C CA . MET A 1 91 ? -20.308 14.450 9.523 1.00 53.03 91 MET A CA 1
ATOM 713 C C . MET A 1 91 ? -21.608 14.250 8.744 1.00 53.03 91 MET A C 1
ATOM 715 O O . MET A 1 91 ? -21.624 14.441 7.526 1.00 53.03 91 MET A O 1
ATOM 719 N N . GLU A 1 92 ? -22.659 13.786 9.420 1.00 50.62 92 GLU A N 1
ATOM 720 C CA . GLU A 1 92 ? -24.009 13.797 8.858 1.00 50.62 92 GLU A CA 1
ATOM 721 C C . GLU A 1 92 ? -24.353 15.218 8.401 1.00 50.62 92 GLU A C 1
ATOM 723 O O . GLU A 1 92 ? -24.008 16.210 9.052 1.00 50.62 92 GLU A O 1
ATOM 728 N N . ARG A 1 93 ? -24.980 15.289 7.232 1.00 39.75 93 ARG A N 1
ATOM 729 C CA . ARG A 1 93 ? -25.499 16.504 6.621 1.00 39.75 93 ARG A CA 1
ATOM 730 C C . ARG A 1 93 ? -27.011 16.481 6.730 1.00 39.75 93 ARG A C 1
ATOM 732 O O . ARG A 1 93 ? -27.565 15.384 6.498 1.00 39.75 93 ARG A O 1
#

Secondary structure (DSSP, 8-state):
-HHHHHHHHHHHHHHHHHHHHHHHHHHHHHHHT-PEEEEEE--TTHHHHHHHHHT-TTEEEEEEEP-SSTTHHHHHHHHHH-TTEEEE-----

pLDDT: mean 83.0, std 10.04, range [39.75, 94.38]

Foldseek 3Di:
DVVVVVVVVVVCVVVVVVVVVVVVVCCVVVVVQQQDEAEEEQDPPVPVVCVVQVPDSSHQAYEYEYPVDPSLVVLVVVCVVDVRYYYDYPPDD